Protein AF-A0A5F0V0V0-F1 (afdb_monomer)

Radius of gyration: 13.48 Å; Cα contacts (8 Å, |Δi|>4): 124; chains: 1; bounding box: 37×29×32 Å

Sequence (112 aa):
MFGWFSSTWYMRNVCAHYGRLYGSNFNVGSPSFFSEDFRKIKRYGKKKTYNRDLFAYMLAIKNILLFHSLSVQSDWNGFLEGIRIWIEENPETIQLKKIGFTENWKEVLTIK

Solvent-accessible surface area (backbone atoms only — not comparable to full-atom values): 6411 Å² total; per-residue (Å²): 139,58,29,40,62,42,21,45,52,47,53,52,50,36,56,77,67,73,46,80,58,83,66,38,74,50,91,61,38,57,30,74,76,55,71,69,60,43,63,65,42,39,80,62,72,52,53,90,85,65,25,34,28,46,41,38,43,51,47,32,44,43,65,56,42,73,80,50,58,70,67,60,37,49,51,51,43,53,49,53,49,52,52,50,52,54,44,70,77,34,62,92,77,56,58,54,72,48,31,55,48,43,94,59,41,64,72,71,56,49,75,131

Structure (mmCIF, N/CA/C/O backbone):
data_AF-A0A5F0V0V0-F1
#
_entry.id   AF-A0A5F0V0V0-F1
#
loop_
_atom_site.group_PDB
_atom_site.id
_atom_site.type_symbol
_atom_site.label_atom_id
_atom_site.label_alt_id
_atom_site.label_comp_id
_atom_site.label_asym_id
_atom_site.label_entity_id
_atom_site.label_seq_id
_atom_site.pdbx_PDB_ins_code
_atom_site.Cartn_x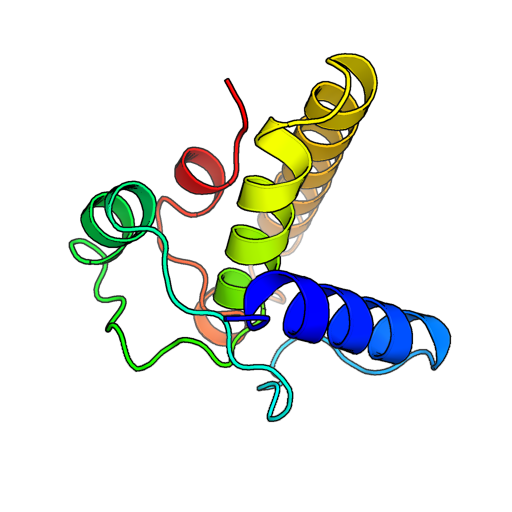
_atom_site.Cartn_y
_atom_site.Cartn_z
_atom_site.occupancy
_atom_site.B_iso_or_equiv
_atom_site.auth_seq_id
_atom_site.auth_comp_id
_atom_site.auth_asym_id
_atom_site.auth_atom_id
_atom_site.pdbx_PDB_model_num
ATOM 1 N N . MET A 1 1 ? 17.743 -10.373 3.496 1.00 43.38 1 MET A N 1
ATOM 2 C CA . MET A 1 1 ? 18.110 -9.399 2.443 1.00 43.38 1 MET A CA 1
ATOM 3 C C . MET A 1 1 ? 17.062 -9.297 1.319 1.00 43.38 1 MET A C 1
ATOM 5 O O . MET A 1 1 ? 16.937 -8.224 0.758 1.00 43.38 1 MET A O 1
ATOM 9 N N . PHE A 1 2 ? 16.223 -10.315 1.059 1.00 59.31 2 PHE A N 1
ATOM 10 C CA . PHE A 1 2 ? 15.212 -10.298 -0.026 1.00 59.31 2 PHE A CA 1
ATOM 11 C C . PHE A 1 2 ? 13.777 -9.893 0.370 1.00 59.31 2 PHE A C 1
ATOM 13 O O . PHE A 1 2 ? 12.854 -10.067 -0.417 1.00 59.31 2 PHE A O 1
ATOM 20 N N . GLY A 1 3 ? 13.557 -9.347 1.572 1.00 86.06 3 GLY A N 1
ATOM 21 C CA . GLY A 1 3 ? 12.208 -9.176 2.135 1.00 86.06 3 GLY A CA 1
ATOM 22 C C . GLY A 1 3 ? 11.228 -8.405 1.240 1.00 86.06 3 GLY A C 1
ATOM 23 O O . GLY A 1 3 ? 10.081 -8.817 1.119 1.00 86.06 3 GLY A O 1
ATOM 24 N N . TRP A 1 4 ? 11.667 -7.334 0.568 1.00 92.88 4 TRP A N 1
ATOM 25 C CA . TRP A 1 4 ? 10.802 -6.519 -0.304 1.00 92.88 4 TRP A CA 1
ATOM 26 C C . TRP A 1 4 ? 10.449 -7.197 -1.628 1.00 92.88 4 TRP A C 1
ATOM 28 O O . TRP A 1 4 ? 9.289 -7.201 -2.034 1.00 92.88 4 TRP A O 1
ATOM 38 N N . PHE A 1 5 ? 11.426 -7.821 -2.287 1.00 92.62 5 PHE A N 1
ATOM 39 C CA . PHE A 1 5 ? 11.170 -8.558 -3.524 1.00 92.62 5 PHE A CA 1
ATOM 40 C C . PHE A 1 5 ? 10.324 -9.807 -3.258 1.00 92.62 5 PHE A C 1
ATOM 42 O O . PHE A 1 5 ? 9.373 -10.062 -3.989 1.00 92.62 5 PHE A O 1
ATOM 49 N N . SER A 1 6 ? 10.600 -10.542 -2.174 1.00 92.75 6 SER A N 1
ATOM 50 C CA . SER A 1 6 ? 9.811 -11.716 -1.788 1.00 92.75 6 SER A CA 1
ATOM 51 C C . SER A 1 6 ? 8.370 -11.362 -1.406 1.00 92.75 6 SER A C 1
ATOM 53 O O . SER A 1 6 ? 7.458 -12.062 -1.837 1.00 92.75 6 SER A O 1
ATOM 55 N N . SER A 1 7 ? 8.141 -10.276 -0.653 1.00 93.31 7 SER A N 1
ATOM 56 C CA . SER A 1 7 ? 6.775 -9.799 -0.356 1.00 93.31 7 SER A CA 1
ATOM 57 C C . SER A 1 7 ? 6.033 -9.377 -1.613 1.00 93.31 7 SER A C 1
ATOM 59 O O . SER A 1 7 ? 4.883 -9.766 -1.799 1.00 93.31 7 SER A O 1
ATOM 61 N N . THR A 1 8 ? 6.688 -8.616 -2.491 1.00 93.38 8 THR A N 1
ATOM 62 C CA . THR A 1 8 ? 6.081 -8.136 -3.739 1.00 93.38 8 THR A CA 1
ATOM 63 C C . THR A 1 8 ? 5.728 -9.296 -4.669 1.00 93.38 8 THR A C 1
ATOM 65 O O . THR A 1 8 ? 4.614 -9.358 -5.185 1.00 93.38 8 THR A O 1
ATOM 68 N N . TRP A 1 9 ? 6.639 -10.261 -4.834 1.00 94.44 9 TRP A N 1
ATOM 69 C CA . TRP A 1 9 ? 6.388 -11.485 -5.597 1.00 94.44 9 TRP A CA 1
ATOM 70 C C . TRP A 1 9 ? 5.217 -12.283 -5.020 1.00 94.44 9 TRP A C 1
ATOM 72 O O . TRP A 1 9 ? 4.317 -12.683 -5.759 1.00 94.44 9 TRP A O 1
ATOM 82 N N . TYR A 1 10 ? 5.189 -12.467 -3.698 1.00 93.88 10 TYR A N 1
ATOM 83 C CA . TYR A 1 10 ? 4.103 -13.179 -3.036 1.00 93.88 10 TYR A CA 1
ATOM 84 C C . TYR A 1 10 ? 2.761 -12.468 -3.239 1.00 93.88 10 TYR A C 1
ATOM 86 O O . TYR A 1 10 ? 1.787 -13.106 -3.630 1.00 93.88 10 TYR A O 1
ATOM 94 N N . MET A 1 11 ? 2.713 -11.145 -3.055 1.00 93.94 11 MET A N 1
ATOM 95 C CA . MET A 1 11 ? 1.498 -10.359 -3.272 1.00 93.94 11 MET A CA 1
ATOM 96 C C . MET A 1 11 ? 1.005 -10.471 -4.718 1.00 93.94 11 MET A C 1
ATOM 98 O O . MET A 1 11 ? -0.184 -10.685 -4.942 1.00 93.94 11 MET A O 1
ATOM 102 N N . ARG A 1 12 ? 1.916 -10.412 -5.700 1.00 94.62 12 ARG A N 1
ATOM 103 C CA . ARG A 1 12 ? 1.582 -10.628 -7.113 1.00 94.62 12 ARG A CA 1
ATOM 104 C C . ARG A 1 12 ? 0.948 -12.000 -7.336 1.00 94.62 12 ARG A C 1
ATOM 106 O O . ARG A 1 12 ? -0.023 -12.095 -8.082 1.00 94.62 12 ARG A O 1
ATOM 113 N N . ASN A 1 13 ? 1.482 -13.050 -6.712 1.00 94.19 13 ASN A N 1
ATOM 114 C CA . ASN A 1 13 ? 0.928 -14.400 -6.835 1.00 94.19 13 ASN A CA 1
ATOM 115 C C . ASN A 1 13 ? -0.461 -14.507 -6.204 1.00 94.19 13 ASN A C 1
ATOM 117 O O . ASN A 1 13 ? -1.343 -15.111 -6.803 1.00 94.19 13 ASN A O 1
ATOM 121 N N . VAL A 1 14 ? -0.682 -13.883 -5.041 1.00 93.81 14 VAL A N 1
ATOM 122 C CA . VAL A 1 14 ? -2.018 -13.816 -4.428 1.00 93.81 14 VAL A CA 1
ATOM 123 C C . VAL A 1 14 ? -3.011 -13.184 -5.406 1.00 93.81 14 VAL A C 1
ATOM 125 O O . VAL A 1 14 ? -4.062 -13.771 -5.646 1.00 93.81 14 VAL A O 1
ATOM 128 N N . CYS A 1 15 ? -2.661 -12.062 -6.044 1.00 93.69 15 CYS A N 1
ATOM 129 C CA . CYS A 1 15 ? -3.517 -11.433 -7.055 1.00 93.69 15 CYS A CA 1
ATOM 130 C C . CYS A 1 15 ? -3.765 -12.337 -8.275 1.00 93.69 15 CYS A C 1
ATOM 132 O O . CYS A 1 15 ? -4.899 -12.446 -8.730 1.00 93.69 15 CYS A O 1
ATOM 134 N N . ALA A 1 16 ? -2.727 -13.006 -8.789 1.00 95.44 16 ALA A N 1
ATOM 135 C CA . ALA A 1 16 ? -2.835 -13.894 -9.951 1.00 95.44 16 ALA A CA 1
ATOM 136 C C . ALA A 1 16 ? -3.738 -15.115 -9.700 1.00 95.44 16 ALA A C 1
ATOM 138 O O . ALA A 1 16 ? -4.312 -15.661 -10.638 1.00 95.44 16 ALA A O 1
ATOM 139 N N . HIS A 1 17 ? -3.884 -15.523 -8.439 1.00 94.31 17 HIS A N 1
ATOM 140 C CA . HIS A 1 17 ? -4.780 -16.597 -8.015 1.00 94.31 17 HIS A CA 1
ATOM 141 C C . HIS A 1 17 ? -6.119 -16.088 -7.457 1.00 94.31 17 HIS A C 1
ATOM 143 O O . HIS A 1 17 ? -6.811 -16.841 -6.776 1.00 94.31 17 HIS A O 1
ATOM 149 N N . TYR A 1 18 ? -6.487 -14.824 -7.713 1.00 92.06 18 TYR A N 1
ATOM 150 C CA . TYR A 1 18 ? -7.718 -14.196 -7.202 1.00 92.06 18 TYR A CA 1
ATOM 151 C C . TYR A 1 18 ? -7.863 -14.287 -5.674 1.00 92.06 18 TYR A C 1
ATOM 153 O O . TYR A 1 18 ? -8.963 -14.328 -5.121 1.00 92.06 18 TYR A O 1
ATOM 161 N N . GLY A 1 19 ? -6.730 -14.337 -4.976 1.00 91.62 19 GLY A N 1
ATOM 162 C CA . GLY A 1 19 ? -6.679 -14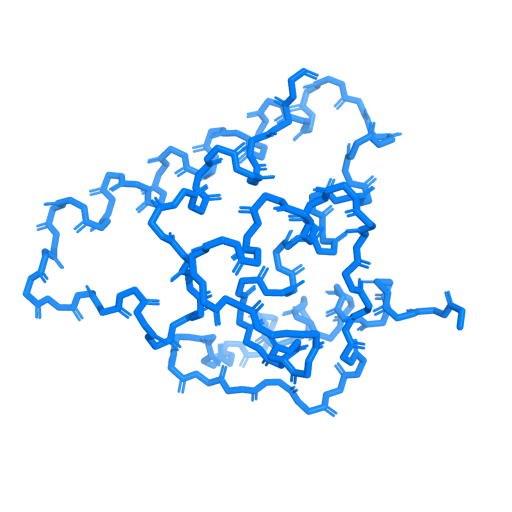.411 -3.531 1.00 91.62 19 GLY A CA 1
ATOM 163 C C . GLY A 1 19 ? -7.094 -13.094 -2.880 1.00 91.62 19 GLY A C 1
ATOM 164 O O . GLY A 1 19 ? -6.916 -11.999 -3.416 1.00 91.62 19 GLY A O 1
ATOM 165 N N . ARG A 1 20 ? -7.642 -13.201 -1.671 1.00 91.38 20 ARG A N 1
ATOM 166 C CA . ARG A 1 20 ? -8.117 -12.051 -0.903 1.00 91.38 20 ARG A CA 1
ATOM 167 C C . ARG A 1 20 ? -6.949 -11.270 -0.292 1.00 91.38 20 ARG A C 1
ATOM 169 O O . ARG A 1 20 ? -6.149 -11.830 0.450 1.00 91.38 20 ARG A O 1
ATOM 176 N N . LEU A 1 21 ? -6.909 -9.960 -0.545 1.00 92.62 21 LEU A N 1
ATOM 177 C CA . LEU A 1 21 ? -5.969 -9.031 0.102 1.00 92.62 21 LEU A CA 1
ATOM 178 C C . LEU A 1 21 ? -6.587 -8.335 1.324 1.00 92.62 21 LEU A C 1
ATOM 180 O O . LEU A 1 21 ? -5.939 -8.152 2.353 1.00 92.62 21 LEU A O 1
ATOM 184 N N . TYR A 1 22 ? -7.852 -7.922 1.215 1.00 91.75 22 TYR A N 1
ATOM 185 C CA . TYR A 1 22 ? -8.511 -7.109 2.234 1.00 91.75 22 TYR A CA 1
ATOM 186 C C . TYR A 1 22 ? -8.862 -7.917 3.489 1.00 91.75 22 TYR A C 1
ATOM 188 O O . TYR A 1 22 ? -9.609 -8.899 3.420 1.00 91.75 22 TYR A O 1
ATOM 196 N N . GLY A 1 23 ? -8.392 -7.453 4.651 1.00 90.31 23 GLY A N 1
ATOM 197 C CA . GLY A 1 23 ? -8.617 -8.121 5.936 1.00 90.31 23 GLY A CA 1
ATOM 198 C C . GLY A 1 23 ? -7.775 -9.379 6.139 1.00 90.31 23 GLY A C 1
ATOM 199 O O . GLY A 1 23 ? -8.092 -10.175 7.021 1.00 90.31 23 GLY A O 1
ATOM 200 N N . SER A 1 24 ? -6.730 -9.570 5.332 1.00 90.94 24 SER A N 1
ATOM 201 C CA . SER A 1 24 ? -5.857 -10.737 5.387 1.00 90.94 24 SER A CA 1
ATOM 202 C C . SER A 1 24 ? -4.435 -10.332 5.764 1.00 90.94 24 SER A C 1
ATOM 204 O O . SER A 1 24 ? -3.894 -9.354 5.254 1.00 90.94 24 SER A O 1
ATOM 206 N N . ASN A 1 25 ? -3.826 -11.114 6.656 1.00 91.44 25 ASN A N 1
ATOM 207 C CA . ASN A 1 25 ? -2.397 -11.028 6.927 1.00 91.44 25 ASN A CA 1
ATOM 208 C C . ASN A 1 25 ? -1.637 -11.975 5.996 1.00 91.44 25 ASN A C 1
ATOM 210 O O . ASN A 1 25 ? -2.070 -13.094 5.721 1.00 91.44 25 ASN A O 1
ATOM 214 N N . PHE A 1 26 ? -0.465 -11.537 5.567 1.00 91.00 26 PHE A N 1
ATOM 215 C CA . PHE A 1 26 ? 0.449 -12.271 4.717 1.00 91.00 26 PHE A CA 1
ATOM 216 C C . PHE A 1 26 ? 1.563 -12.902 5.554 1.00 91.00 26 PHE A C 1
ATOM 218 O O . PHE A 1 26 ? 2.261 -12.234 6.322 1.00 91.00 26 PHE A O 1
ATOM 225 N N . ASN A 1 27 ? 1.750 -14.207 5.372 1.00 85.06 27 ASN A N 1
ATOM 226 C CA . ASN A 1 27 ? 2.703 -15.002 6.149 1.00 85.06 27 ASN A CA 1
ATOM 227 C C . ASN A 1 27 ? 4.039 -15.236 5.428 1.00 85.06 27 ASN A C 1
ATOM 229 O O . ASN A 1 27 ? 4.942 -15.832 6.010 1.00 85.06 27 ASN A O 1
ATOM 233 N N . VAL A 1 28 ? 4.186 -14.767 4.185 1.00 85.31 28 VAL A N 1
ATOM 234 C CA . VAL A 1 28 ? 5.348 -15.052 3.333 1.00 85.31 28 VAL A CA 1
ATOM 235 C C . VAL A 1 28 ? 6.073 -13.767 2.970 1.00 85.31 28 VAL A C 1
ATOM 237 O O . VAL A 1 28 ? 5.504 -12.883 2.345 1.00 85.31 28 VAL A O 1
ATOM 240 N N . GLY A 1 29 ? 7.361 -13.690 3.302 1.00 81.31 29 GLY A N 1
ATOM 241 C CA . GLY A 1 29 ? 8.203 -12.574 2.873 1.00 81.31 29 GLY A CA 1
ATOM 242 C C . GLY A 1 29 ? 7.930 -11.266 3.616 1.00 81.31 29 GLY A C 1
ATOM 243 O O . GLY A 1 29 ? 8.056 -10.215 3.008 1.00 81.31 29 GLY A O 1
ATOM 244 N N . SER A 1 30 ? 7.579 -11.316 4.909 1.00 88.81 30 SER A N 1
ATOM 245 C CA . SER A 1 30 ? 7.287 -10.134 5.740 1.00 88.81 30 SER A CA 1
ATOM 246 C C . SER A 1 30 ? 8.340 -9.022 5.553 1.00 88.81 30 SER A C 1
ATOM 248 O O . SER A 1 30 ? 9.483 -9.190 5.994 1.00 88.81 30 SER A O 1
ATOM 250 N N . PRO A 1 31 ? 7.996 -7.901 4.890 1.00 93.75 31 PRO A N 1
ATOM 251 C CA . PRO A 1 31 ? 8.970 -6.881 4.538 1.00 93.75 31 PRO A CA 1
ATOM 252 C C . PRO A 1 31 ? 9.450 -6.132 5.781 1.00 93.75 31 PRO A C 1
ATOM 254 O O . PRO A 1 31 ? 8.691 -5.871 6.714 1.00 93.75 31 PRO A O 1
ATOM 257 N N . SER A 1 32 ? 10.722 -5.747 5.804 1.00 92.31 32 SER A N 1
ATOM 258 C CA . SER A 1 32 ? 11.218 -4.800 6.807 1.00 92.31 32 SER A CA 1
ATOM 259 C C . SER A 1 32 ? 10.765 -3.390 6.444 1.00 92.31 32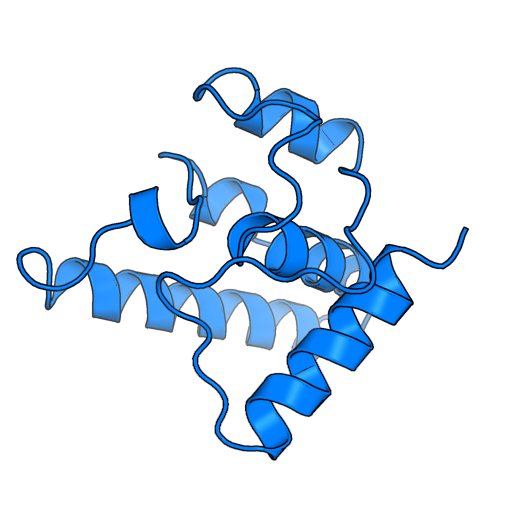 SER A C 1
ATOM 261 O O . SER A 1 32 ? 10.788 -3.027 5.275 1.00 92.31 32 SER A O 1
ATOM 263 N N . PHE A 1 33 ? 10.399 -2.553 7.410 1.00 94.62 33 PHE A N 1
ATOM 264 C CA . PHE A 1 33 ? 10.122 -1.150 7.094 1.00 94.62 33 PHE A CA 1
ATOM 265 C C . PHE A 1 33 ? 11.412 -0.389 6.787 1.00 94.62 33 PHE A C 1
ATOM 267 O O . PHE A 1 33 ? 12.393 -0.512 7.526 1.00 94.62 33 PHE A O 1
ATOM 274 N N . PHE A 1 34 ? 11.393 0.438 5.740 1.00 94.06 34 PHE A N 1
ATOM 275 C CA . PHE A 1 34 ? 12.438 1.433 5.527 1.00 94.06 34 PHE A CA 1
ATOM 276 C C . PHE A 1 34 ? 12.416 2.456 6.669 1.00 94.06 34 PHE A C 1
ATOM 278 O O . PHE A 1 34 ? 11.348 2.844 7.150 1.00 94.06 34 PHE A O 1
ATOM 285 N N . SER A 1 35 ? 13.591 2.877 7.137 1.00 92.94 35 SER A N 1
ATOM 286 C CA . SER A 1 35 ? 13.716 3.697 8.348 1.00 92.94 35 SER A CA 1
ATOM 287 C C . SER A 1 35 ? 12.947 5.017 8.264 1.00 92.94 35 SER A C 1
ATOM 289 O O . SER A 1 35 ? 12.361 5.441 9.261 1.00 92.94 35 SER A O 1
ATOM 291 N N . GLU A 1 36 ? 12.925 5.658 7.095 1.00 92.38 36 GLU A N 1
ATOM 292 C CA . GLU A 1 36 ? 12.227 6.932 6.895 1.00 92.38 36 GLU A CA 1
ATOM 293 C C . GLU A 1 36 ? 10.708 6.768 6.926 1.00 92.38 36 GLU A C 1
ATOM 295 O O . GLU A 1 36 ? 10.032 7.477 7.674 1.00 92.38 36 GLU A O 1
ATOM 300 N N . ASP A 1 37 ? 10.177 5.782 6.200 1.00 94.12 37 ASP A N 1
ATOM 301 C CA . ASP A 1 37 ? 8.747 5.464 6.217 1.00 94.12 37 ASP A CA 1
ATOM 302 C C . ASP A 1 37 ? 8.305 5.065 7.630 1.00 94.12 37 ASP A C 1
ATOM 304 O O . ASP A 1 37 ? 7.287 5.544 8.133 1.00 94.12 37 ASP A O 1
ATOM 308 N N . PHE A 1 38 ? 9.115 4.255 8.327 1.00 96.06 38 PHE A N 1
ATOM 309 C CA . PHE A 1 38 ? 8.807 3.814 9.684 1.00 96.06 38 PHE A CA 1
ATOM 310 C C . PHE A 1 38 ? 8.684 4.986 10.665 1.00 96.06 38 PHE A C 1
ATOM 312 O O . PHE A 1 38 ? 7.791 4.994 11.512 1.00 96.06 38 PHE A O 1
ATOM 319 N N . ARG A 1 39 ? 9.551 6.002 10.559 1.00 95.19 39 ARG A N 1
ATOM 320 C CA . ARG A 1 39 ? 9.478 7.200 11.414 1.00 95.19 39 ARG A CA 1
ATOM 321 C C . ARG A 1 39 ? 8.162 7.956 11.233 1.00 95.19 39 ARG A C 1
ATOM 323 O O . ARG A 1 39 ? 7.642 8.470 12.225 1.00 95.19 39 ARG A O 1
ATOM 330 N N . LYS A 1 40 ? 7.628 7.997 10.008 1.00 94.88 40 LYS A N 1
ATOM 331 C CA . LYS A 1 40 ? 6.351 8.654 9.691 1.00 94.88 40 LYS A CA 1
ATOM 332 C C . LYS A 1 40 ? 5.169 7.881 10.272 1.00 94.88 40 LYS A C 1
ATOM 334 O O . LYS A 1 40 ? 4.326 8.473 10.931 1.00 94.88 40 LYS A O 1
ATOM 339 N N . ILE A 1 41 ? 5.136 6.560 10.100 1.00 96.12 41 ILE A N 1
ATOM 340 C CA . ILE A 1 41 ? 3.990 5.723 10.506 1.00 96.12 41 ILE A CA 1
ATOM 341 C C . ILE A 1 41 ? 4.004 5.333 11.992 1.00 96.12 41 ILE A C 1
ATOM 343 O O . ILE A 1 41 ? 2.949 5.065 12.567 1.00 96.12 41 ILE A O 1
ATOM 347 N N . LYS A 1 42 ? 5.172 5.335 12.656 1.00 95.75 42 LYS A N 1
ATOM 348 C CA . LYS A 1 42 ? 5.290 5.000 14.089 1.00 95.75 42 LYS A CA 1
ATOM 349 C C . LYS A 1 42 ? 4.446 5.924 14.969 1.00 95.75 42 LYS A C 1
ATOM 351 O O . LYS A 1 42 ? 3.884 5.467 15.961 1.00 95.75 42 LYS A O 1
ATOM 356 N N . ARG A 1 43 ? 4.353 7.211 14.612 1.00 94.06 43 ARG A N 1
ATOM 357 C CA . ARG A 1 43 ? 3.569 8.213 15.358 1.00 94.06 43 ARG A CA 1
ATOM 358 C C . ARG A 1 43 ? 2.065 7.924 15.326 1.00 94.06 43 ARG A C 1
ATOM 360 O O . ARG A 1 43 ? 1.371 8.282 16.264 1.00 94.06 43 ARG A O 1
ATOM 367 N N . TYR A 1 44 ? 1.608 7.185 14.317 1.00 94.06 44 TYR A N 1
ATOM 368 C CA . TYR A 1 44 ? 0.225 6.737 14.144 1.00 94.06 44 TYR A CA 1
ATOM 369 C C . TYR A 1 44 ? -0.000 5.301 14.655 1.00 94.06 44 TYR A C 1
ATOM 371 O O . TYR A 1 44 ? -0.890 4.591 14.197 1.00 94.06 44 TYR A O 1
ATOM 379 N N . GLY A 1 45 ? 0.843 4.825 15.580 1.00 92.69 45 GLY A N 1
ATOM 380 C CA . GLY A 1 45 ? 0.651 3.548 16.277 1.00 92.69 45 GLY A CA 1
ATOM 381 C C . GLY A 1 45 ? 1.171 2.299 15.552 1.00 92.69 45 GLY A C 1
ATOM 382 O O . GLY A 1 45 ? 1.058 1.191 16.088 1.00 92.69 45 GLY A O 1
ATOM 383 N N . LYS A 1 46 ? 1.787 2.432 14.369 1.00 95.12 46 LYS A N 1
ATOM 384 C CA . LYS A 1 46 ? 2.372 1.292 13.644 1.00 95.12 46 LYS A CA 1
ATOM 385 C C . LYS A 1 46 ? 3.657 0.803 14.326 1.00 95.12 46 LYS A C 1
ATOM 387 O O . LYS A 1 46 ? 4.621 1.553 14.485 1.00 95.12 46 LYS A O 1
ATOM 392 N N . LYS A 1 47 ? 3.706 -0.478 14.704 1.00 94.50 47 LYS A N 1
ATOM 393 C CA . LYS A 1 47 ? 4.892 -1.113 15.310 1.00 94.50 47 LYS A CA 1
ATOM 394 C C . LYS A 1 47 ? 5.755 -1.799 14.252 1.00 94.50 47 LYS A C 1
ATOM 396 O O . LYS A 1 47 ? 5.243 -2.242 13.230 1.00 94.50 47 LYS A O 1
ATOM 401 N N . LYS A 1 48 ? 7.056 -1.971 14.529 1.00 91.88 48 LYS A N 1
ATOM 402 C CA . LYS A 1 48 ? 7.980 -2.696 13.627 1.00 91.88 48 LYS A CA 1
ATOM 403 C C . LYS A 1 48 ? 7.513 -4.122 13.311 1.00 91.88 48 LYS A C 1
ATOM 405 O O . LYS A 1 48 ? 7.779 -4.615 12.225 1.00 91.88 48 LYS A O 1
ATOM 410 N N . THR A 1 49 ? 6.817 -4.764 14.248 1.00 91.88 49 THR A N 1
ATOM 411 C CA . THR A 1 49 ? 6.283 -6.126 14.115 1.00 91.88 49 THR A CA 1
ATOM 412 C C . THR A 1 49 ? 4.978 -6.202 13.319 1.00 91.88 49 THR A C 1
ATOM 414 O O . THR A 1 49 ? 4.521 -7.298 13.013 1.00 91.88 49 THR A O 1
ATOM 417 N N . TYR A 1 50 ? 4.356 -5.070 12.972 1.00 93.62 50 TYR A N 1
ATOM 418 C CA . TYR A 1 50 ? 3.094 -5.026 12.222 1.00 93.62 50 TYR A CA 1
ATOM 419 C C . TYR A 1 50 ? 3.360 -5.004 10.714 1.00 93.62 50 TYR A C 1
ATOM 421 O O . TYR A 1 50 ? 2.867 -4.143 9.997 1.00 93.62 50 TYR A O 1
ATOM 429 N N . ASN A 1 51 ? 4.202 -5.923 10.241 1.00 93.75 51 ASN A N 1
ATOM 430 C CA . ASN A 1 51 ? 4.696 -5.973 8.866 1.00 93.75 51 ASN A CA 1
ATOM 431 C C . ASN A 1 51 ? 4.110 -7.135 8.049 1.00 93.75 51 ASN A C 1
ATOM 433 O O . ASN A 1 51 ? 4.731 -7.626 7.109 1.00 93.75 51 ASN A O 1
ATOM 437 N N . ARG A 1 52 ? 2.924 -7.609 8.435 1.00 94.12 52 ARG A N 1
ATOM 438 C CA . ARG A 1 52 ? 2.208 -8.696 7.753 1.00 94.12 52 ARG A CA 1
ATOM 439 C C . ARG A 1 52 ? 0.931 -8.237 7.061 1.00 94.12 52 ARG A C 1
ATOM 441 O O . ARG A 1 52 ? 0.286 -9.048 6.419 1.00 94.12 52 ARG A O 1
ATOM 448 N N . ASP A 1 53 ? 0.564 -6.972 7.179 1.00 94.50 53 ASP A N 1
ATOM 449 C CA . ASP A 1 53 ? -0.629 -6.427 6.534 1.00 94.50 53 ASP A CA 1
ATOM 450 C C . ASP A 1 53 ? -0.330 -5.846 5.147 1.00 94.50 53 ASP A C 1
ATOM 452 O O . ASP A 1 53 ? 0.826 -5.656 4.759 1.00 94.50 53 ASP A O 1
ATOM 456 N N . LEU A 1 54 ? -1.397 -5.550 4.403 1.00 95.38 54 LEU A N 1
ATOM 457 C CA . LEU A 1 54 ? -1.327 -4.967 3.063 1.00 95.38 54 LEU A CA 1
ATOM 458 C C . LEU A 1 54 ? -0.533 -3.669 3.028 1.00 95.38 54 LEU A C 1
ATOM 460 O O . LEU A 1 54 ? 0.286 -3.493 2.129 1.00 95.38 54 LEU A O 1
ATOM 464 N N . PHE A 1 55 ? -0.686 -2.809 4.033 1.00 96.44 55 PHE A N 1
ATOM 465 C CA . PHE A 1 55 ? 0.074 -1.567 4.103 1.00 96.44 55 PHE A CA 1
ATOM 466 C C . PHE A 1 55 ? 1.589 -1.795 4.074 1.00 96.44 55 PHE A C 1
ATOM 468 O O . PHE A 1 55 ? 2.308 -1.113 3.345 1.00 96.44 55 PHE A O 1
ATOM 475 N N . ALA A 1 56 ? 2.088 -2.777 4.828 1.00 95.75 56 ALA A N 1
ATOM 476 C CA . ALA A 1 56 ? 3.514 -3.087 4.850 1.00 95.75 56 ALA A CA 1
ATOM 477 C C . ALA A 1 56 ? 4.035 -3.590 3.494 1.00 95.75 56 ALA A C 1
ATOM 479 O O . ALA A 1 56 ? 5.155 -3.256 3.104 1.00 95.75 56 ALA A O 1
ATOM 480 N N . TYR A 1 57 ? 3.221 -4.353 2.763 1.00 96.19 57 TYR A N 1
ATOM 481 C CA . TYR A 1 57 ? 3.567 -4.866 1.435 1.00 96.19 57 TYR A CA 1
ATOM 482 C C . TYR A 1 57 ? 3.531 -3.748 0.392 1.00 96.19 57 TYR A C 1
ATOM 484 O O . TYR A 1 57 ? 4.444 -3.639 -0.422 1.00 96.19 57 TYR A O 1
ATOM 492 N N . MET A 1 58 ? 2.552 -2.846 0.477 1.00 96.81 58 MET A N 1
ATOM 493 C CA . MET A 1 58 ? 2.497 -1.653 -0.369 1.00 96.81 58 MET A CA 1
ATOM 494 C C . MET A 1 58 ? 3.701 -0.729 -0.148 1.00 96.81 58 MET A C 1
ATOM 496 O O . MET A 1 58 ? 4.237 -0.202 -1.117 1.00 96.81 58 MET A O 1
ATOM 500 N N . LEU A 1 59 ? 4.183 -0.572 1.092 1.00 96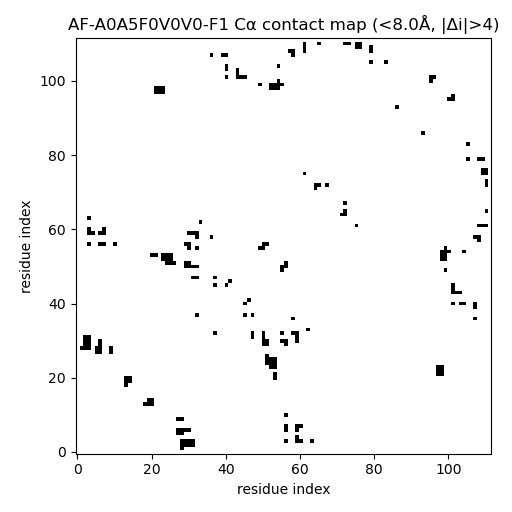.81 59 LEU A N 1
ATOM 501 C CA . LEU A 1 59 ? 5.409 0.189 1.369 1.00 96.81 59 LEU A CA 1
ATOM 502 C C . LEU A 1 59 ? 6.644 -0.449 0.725 1.00 96.81 59 LEU A C 1
ATOM 504 O O . LEU A 1 59 ? 7.494 0.263 0.194 1.00 96.81 59 LEU A O 1
ATOM 508 N N . ALA A 1 60 ? 6.747 -1.780 0.750 1.00 95.88 60 ALA A N 1
ATOM 509 C CA . ALA A 1 60 ? 7.828 -2.486 0.068 1.00 95.88 60 ALA A CA 1
ATOM 510 C C . ALA A 1 60 ? 7.796 -2.232 -1.447 1.00 95.88 60 ALA A C 1
ATOM 512 O O . ALA A 1 60 ? 8.834 -1.930 -2.031 1.00 95.88 60 ALA A O 1
ATOM 513 N N . ILE A 1 61 ? 6.608 -2.274 -2.056 1.00 96.25 61 ILE A N 1
ATOM 514 C CA . ILE A 1 61 ? 6.414 -1.988 -3.485 1.00 96.25 61 ILE A CA 1
ATOM 515 C C . ILE A 1 61 ? 6.790 -0.548 -3.799 1.00 96.25 61 ILE A C 1
ATOM 517 O O . ILE A 1 61 ? 7.647 -0.329 -4.648 1.00 96.25 61 ILE A O 1
ATOM 521 N N . LYS A 1 62 ? 6.234 0.425 -3.067 1.00 96.75 62 LYS A N 1
ATOM 522 C CA . LYS A 1 62 ? 6.585 1.843 -3.209 1.00 96.75 62 LYS A CA 1
ATOM 523 C C . LYS A 1 62 ? 8.100 2.048 -3.158 1.00 96.75 62 LYS A C 1
ATOM 525 O O . LYS A 1 62 ? 8.645 2.738 -4.010 1.00 96.75 62 LYS A O 1
ATOM 530 N N . ASN A 1 63 ? 8.795 1.411 -2.215 1.00 95.25 63 ASN A N 1
ATOM 531 C CA . ASN A 1 63 ? 10.247 1.551 -2.077 1.00 95.25 63 ASN A CA 1
ATOM 532 C C . ASN A 1 63 ? 11.045 0.921 -3.229 1.00 95.25 63 ASN A C 1
ATOM 534 O O . ASN A 1 63 ? 12.147 1.381 -3.506 1.00 95.25 63 ASN A O 1
ATOM 538 N N . ILE A 1 64 ? 10.502 -0.085 -3.920 1.00 95.06 64 ILE A N 1
ATOM 539 C CA . ILE A 1 64 ? 11.0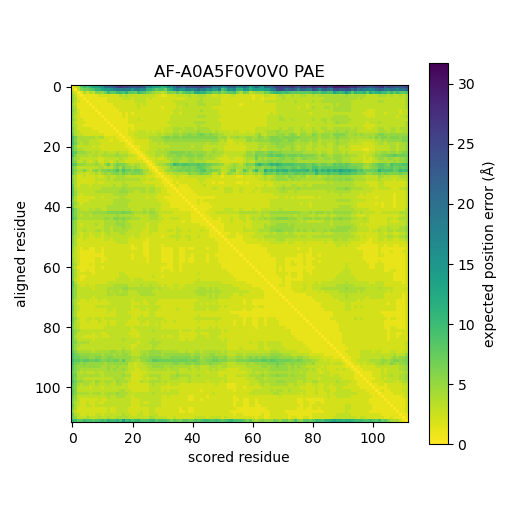77 -0.603 -5.170 1.00 95.06 64 ILE A CA 1
ATOM 540 C C . ILE A 1 64 ? 10.808 0.377 -6.323 1.00 95.06 64 ILE A C 1
ATOM 542 O O . ILE A 1 64 ? 11.715 0.683 -7.095 1.00 95.06 64 ILE A O 1
ATOM 546 N N . LEU A 1 65 ? 9.582 0.903 -6.423 1.00 96.19 65 LEU A N 1
ATOM 547 C CA . LEU A 1 65 ? 9.164 1.795 -7.509 1.00 96.19 65 LEU A CA 1
ATOM 548 C C . LEU A 1 65 ? 9.864 3.162 -7.496 1.00 96.19 65 LEU A C 1
ATOM 550 O O . LEU A 1 65 ? 9.959 3.788 -8.549 1.00 96.19 65 LEU A O 1
ATOM 554 N N . LEU A 1 66 ? 10.419 3.593 -6.356 1.00 95.56 66 LEU A N 1
ATOM 555 C CA . LEU A 1 66 ? 11.273 4.789 -6.262 1.00 95.56 66 LEU A CA 1
ATOM 556 C C . LEU A 1 66 ? 12.434 4.787 -7.270 1.00 95.56 66 LEU A C 1
ATOM 558 O O . LEU A 1 66 ? 12.889 5.849 -7.682 1.00 95.56 66 LEU A O 1
ATOM 562 N N . PHE A 1 67 ? 12.913 3.607 -7.664 1.00 95.06 67 PHE A N 1
ATOM 563 C CA . PHE A 1 67 ? 14.028 3.451 -8.601 1.00 95.06 67 PHE A CA 1
ATOM 564 C C . PHE A 1 67 ? 13.571 3.200 -10.047 1.00 95.06 67 PHE A C 1
ATOM 566 O O . PHE A 1 67 ? 14.395 2.889 -10.905 1.00 95.06 67 PHE A O 1
ATOM 573 N N . HIS A 1 68 ? 12.268 3.300 -10.325 1.00 96.38 68 HIS A N 1
ATOM 574 C CA . HIS A 1 68 ? 11.698 3.109 -11.659 1.00 96.38 68 HIS A CA 1
ATOM 575 C C . HIS A 1 68 ? 11.506 4.445 -12.397 1.00 96.38 68 HIS A C 1
ATOM 577 O O . HIS A 1 68 ? 11.683 5.522 -11.829 1.00 96.38 68 HIS A O 1
ATOM 583 N N . SER A 1 69 ? 11.125 4.380 -13.675 1.00 97.69 69 SER A N 1
ATOM 584 C CA . SER A 1 69 ? 10.759 5.539 -14.497 1.00 97.69 69 SER A CA 1
ATOM 585 C C . SER A 1 69 ? 9.675 6.420 -13.862 1.00 97.69 69 SER A C 1
ATOM 587 O O . SER A 1 69 ? 8.766 5.930 -13.190 1.00 97.69 69 SER A O 1
ATOM 589 N N . LEU A 1 70 ? 9.716 7.720 -14.173 1.00 97.25 70 LEU A N 1
ATOM 590 C CA . LEU A 1 70 ? 8.717 8.699 -13.725 1.00 97.25 70 LEU A CA 1
ATOM 591 C C . LEU A 1 70 ? 7.287 8.323 -14.134 1.00 97.25 70 LEU A C 1
ATOM 593 O O . LEU A 1 70 ? 6.353 8.570 -13.377 1.00 97.25 70 LEU A O 1
ATOM 597 N N . SER A 1 71 ? 7.113 7.681 -15.295 1.00 97.88 71 SER A N 1
ATOM 598 C CA . SER A 1 71 ? 5.809 7.169 -15.728 1.00 97.88 71 SER A CA 1
ATOM 599 C C . SER A 1 71 ? 5.223 6.175 -14.723 1.00 97.88 71 SER A C 1
ATOM 601 O O . SER A 1 71 ? 4.093 6.341 -14.289 1.00 97.88 71 SER A O 1
ATOM 603 N N . VAL A 1 72 ? 6.019 5.208 -14.259 1.00 97.94 72 VAL A N 1
ATOM 604 C CA . VAL A 1 72 ? 5.565 4.196 -13.294 1.00 97.94 72 VAL A CA 1
ATOM 605 C C . VAL A 1 72 ? 5.323 4.798 -11.912 1.00 97.94 72 VAL A C 1
ATOM 607 O O . VAL A 1 72 ? 4.395 4.393 -11.214 1.00 97.94 72 VAL A O 1
ATOM 610 N N . GLN A 1 73 ? 6.121 5.789 -11.512 1.00 98.25 73 GLN A N 1
ATOM 611 C CA . GLN A 1 73 ? 5.875 6.527 -10.271 1.00 98.25 73 GLN A CA 1
ATOM 612 C C . GLN A 1 73 ? 4.551 7.310 -10.338 1.00 98.25 73 GLN A C 1
ATOM 614 O O . GLN A 1 73 ? 3.785 7.312 -9.372 1.00 98.25 73 GLN A O 1
ATOM 619 N N . SER A 1 74 ? 4.246 7.918 -11.489 1.00 98.00 74 SER A N 1
ATOM 620 C CA . SER A 1 74 ? 2.962 8.578 -11.746 1.00 98.00 74 SER A CA 1
ATOM 621 C C . SER A 1 74 ? 1.797 7.586 -11.723 1.00 98.00 74 SER A C 1
ATOM 623 O O . SER A 1 74 ? 0.790 7.855 -11.070 1.00 98.00 74 SER A O 1
ATOM 625 N N . ASP A 1 75 ? 1.940 6.424 -12.366 1.00 98.12 75 ASP A N 1
ATOM 626 C CA . ASP A 1 75 ? 0.911 5.377 -12.380 1.00 98.12 75 ASP A CA 1
ATOM 627 C C . ASP A 1 75 ? 0.605 4.872 -10.966 1.00 98.12 75 ASP A C 1
ATOM 629 O O . ASP A 1 75 ? -0.556 4.721 -10.584 1.00 98.12 75 ASP A O 1
ATOM 633 N N . TRP A 1 76 ? 1.643 4.675 -10.149 1.00 98.12 76 TRP A N 1
ATOM 634 C CA . TRP A 1 76 ? 1.493 4.323 -8.740 1.00 98.12 76 TRP A CA 1
ATOM 635 C C . TRP A 1 76 ? 0.707 5.385 -7.963 1.00 98.12 76 TRP A C 1
ATOM 637 O O . TRP A 1 76 ? -0.224 5.055 -7.228 1.00 98.12 76 TRP A O 1
ATOM 647 N N . ASN A 1 77 ? 1.033 6.665 -8.145 1.00 98.31 77 ASN A N 1
ATOM 648 C CA . ASN A 1 77 ? 0.313 7.754 -7.488 1.00 98.31 77 ASN A CA 1
ATOM 649 C C . ASN A 1 77 ? -1.153 7.844 -7.953 1.00 98.31 77 ASN A C 1
ATOM 651 O O . ASN A 1 77 ? -2.037 8.048 -7.121 1.00 98.31 77 ASN A O 1
ATOM 655 N N . GLY A 1 78 ? -1.426 7.630 -9.245 1.00 98.31 78 GLY A N 1
ATOM 656 C CA . GLY A 1 78 ? -2.787 7.544 -9.785 1.00 98.31 78 GLY A CA 1
ATOM 657 C C . GLY A 1 78 ? -3.574 6.360 -9.215 1.00 98.31 78 GLY A C 1
ATOM 658 O O . GLY A 1 78 ? -4.739 6.497 -8.847 1.00 98.31 78 GLY A O 1
ATOM 659 N N . PHE A 1 79 ? -2.923 5.210 -9.037 1.00 97.50 79 PHE A N 1
ATOM 660 C CA . PHE A 1 79 ? -3.509 4.056 -8.357 1.00 97.50 79 PHE A CA 1
ATOM 661 C C . PHE A 1 79 ? -3.891 4.364 -6.897 1.00 97.50 79 PHE A C 1
ATOM 663 O O . PHE A 1 79 ? -4.989 4.012 -6.459 1.00 97.50 79 PHE A O 1
ATOM 670 N N . LEU A 1 80 ? -3.032 5.065 -6.147 1.00 98.00 80 LEU A N 1
ATOM 671 C CA . LEU A 1 80 ? -3.350 5.498 -4.778 1.00 98.00 80 LEU A CA 1
ATOM 672 C C . LEU A 1 80 ? -4.523 6.484 -4.735 1.00 98.00 80 LEU A C 1
ATOM 674 O O . LEU A 1 80 ? -5.291 6.477 -3.770 1.00 98.00 80 LEU A O 1
ATOM 678 N N . GLU A 1 81 ? -4.668 7.324 -5.760 1.00 98.00 81 GLU A N 1
ATOM 679 C CA . GLU A 1 81 ? -5.817 8.218 -5.898 1.00 98.00 81 GLU A CA 1
ATOM 680 C C . GLU A 1 81 ? -7.119 7.432 -6.069 1.00 98.00 81 GLU A C 1
ATOM 682 O O . GLU A 1 81 ? -8.085 7.696 -5.355 1.00 98.00 81 GLU A O 1
ATOM 687 N N . GLY A 1 82 ? -7.115 6.399 -6.915 1.00 97.25 82 GLY A N 1
ATOM 688 C CA . GLY A 1 82 ? -8.252 5.489 -7.063 1.00 97.25 82 GLY A CA 1
ATOM 689 C C . GLY A 1 82 ? -8.630 4.792 -5.751 1.00 97.25 82 GLY A C 1
ATOM 690 O O . GLY A 1 82 ? -9.806 4.741 -5.399 1.00 97.25 82 GLY A O 1
ATOM 691 N N . ILE A 1 83 ? -7.640 4.327 -4.974 1.00 95.25 83 ILE A N 1
ATOM 692 C CA . ILE A 1 83 ? -7.889 3.765 -3.634 1.00 95.25 83 ILE A CA 1
ATOM 693 C C . ILE A 1 83 ? -8.545 4.801 -2.714 1.00 95.25 83 ILE A C 1
ATOM 695 O O . ILE A 1 83 ? -9.476 4.457 -1.988 1.00 95.25 83 ILE A O 1
ATOM 699 N N . ARG A 1 84 ? -8.069 6.055 -2.722 1.00 96.31 84 ARG A N 1
ATOM 700 C CA . ARG A 1 84 ? -8.644 7.120 -1.888 1.00 96.31 84 ARG A CA 1
ATOM 701 C C . ARG A 1 84 ? -10.113 7.350 -2.233 1.00 96.31 84 ARG A C 1
ATOM 703 O O . ARG A 1 84 ? -10.932 7.341 -1.322 1.00 96.31 84 ARG A O 1
ATOM 710 N N . ILE A 1 85 ? -10.423 7.527 -3.517 1.00 97.06 85 ILE A N 1
ATOM 711 C CA . ILE A 1 85 ? -11.797 7.734 -3.994 1.00 97.06 85 ILE A CA 1
ATOM 712 C C . ILE A 1 85 ? -12.681 6.571 -3.538 1.00 97.06 85 ILE A C 1
ATOM 714 O O . ILE A 1 85 ? -13.712 6.790 -2.914 1.00 97.06 85 ILE A O 1
ATOM 718 N N . TRP A 1 86 ? -12.221 5.330 -3.726 1.00 94.12 86 TRP A N 1
ATOM 719 C CA . TRP A 1 86 ? -12.989 4.150 -3.333 1.00 94.12 86 TRP A CA 1
ATOM 720 C C . TRP A 1 86 ? -13.259 4.078 -1.820 1.00 94.12 86 TRP A C 1
ATOM 722 O O . TRP A 1 86 ? -14.358 3.707 -1.410 1.00 94.12 86 TRP A O 1
ATOM 732 N N . ILE A 1 87 ? -12.283 4.469 -0.988 1.00 94.50 87 ILE A N 1
ATOM 733 C CA . ILE A 1 87 ? -12.441 4.591 0.472 1.00 94.50 87 ILE A CA 1
ATOM 734 C C . ILE A 1 87 ? -13.491 5.646 0.835 1.00 94.50 87 ILE A C 1
ATOM 736 O O . ILE A 1 87 ? -14.313 5.404 1.716 1.00 94.50 87 ILE A O 1
ATOM 740 N N . GLU A 1 88 ? -13.450 6.809 0.188 1.00 95.00 88 GLU A N 1
ATOM 741 C CA . GLU A 1 88 ? -14.349 7.934 0.472 1.00 95.00 88 GLU A CA 1
ATOM 742 C C . GLU A 1 88 ? -15.784 7.680 0.016 1.00 95.00 88 GLU A C 1
ATOM 744 O O . GLU A 1 88 ? -16.718 8.122 0.679 1.00 95.00 88 GLU A O 1
ATOM 749 N N . GLU A 1 89 ? -15.962 6.942 -1.078 1.00 96.81 89 GLU A N 1
ATOM 750 C CA . GLU A 1 89 ? -17.275 6.559 -1.599 1.00 96.81 89 GLU A CA 1
ATOM 751 C C . GLU A 1 89 ? -17.936 5.425 -0.802 1.00 96.81 89 GLU A C 1
ATOM 753 O O . GLU A 1 89 ? -19.150 5.263 -0.884 1.00 96.81 89 GLU A O 1
ATOM 758 N N . ASN A 1 90 ? -17.168 4.640 -0.032 1.00 94.75 90 ASN A N 1
ATOM 759 C CA . ASN A 1 90 ? -17.671 3.460 0.690 1.00 94.75 90 ASN A CA 1
ATOM 760 C C . ASN A 1 90 ? -17.217 3.421 2.173 1.00 94.75 90 ASN A C 1
ATOM 762 O O . ASN A 1 90 ? -16.626 2.422 2.621 1.00 94.75 90 ASN A O 1
ATOM 766 N N . PRO A 1 91 ? -17.451 4.491 2.961 1.00 92.06 91 PRO A N 1
ATOM 767 C CA . PRO A 1 91 ? -16.909 4.635 4.314 1.00 92.06 91 PRO A CA 1
ATOM 768 C C . PRO A 1 91 ? -17.461 3.608 5.316 1.00 92.06 91 PRO A C 1
ATOM 770 O O . PRO A 1 91 ? -16.772 3.234 6.266 1.00 92.06 91 PRO A O 1
ATOM 773 N N . GLU A 1 92 ? -18.687 3.125 5.122 1.00 92.69 92 GLU A N 1
ATOM 774 C CA . GLU A 1 92 ? -19.317 2.100 5.963 1.00 92.69 92 GLU A CA 1
ATOM 775 C C . GLU A 1 92 ? -18.778 0.688 5.693 1.00 92.69 92 GLU A C 1
ATOM 777 O O . GLU A 1 92 ? -18.794 -0.177 6.575 1.00 92.69 92 GLU A O 1
ATOM 782 N N . THR A 1 93 ? -18.253 0.461 4.489 1.00 90.38 93 THR A N 1
ATOM 783 C CA . THR A 1 93 ? -17.782 -0.851 4.038 1.00 90.38 93 THR A CA 1
ATOM 784 C C . THR A 1 93 ? -16.280 -1.031 4.288 1.00 90.38 93 THR A C 1
ATOM 786 O O . THR A 1 93 ? -15.819 -2.108 4.703 1.00 90.38 93 THR A O 1
ATOM 789 N N . ILE A 1 94 ? -15.487 0.022 4.066 1.00 91.12 94 ILE A N 1
ATOM 790 C CA . ILE A 1 94 ? -14.025 -0.059 4.087 1.00 91.12 94 ILE A CA 1
ATOM 791 C C . ILE A 1 94 ? -13.466 0.369 5.445 1.00 91.12 94 ILE A C 1
ATOM 793 O O . ILE A 1 94 ? -13.462 1.526 5.844 1.00 91.12 94 ILE A O 1
ATOM 797 N N . GLN A 1 95 ? -12.883 -0.595 6.147 1.00 92.06 95 GLN A N 1
ATOM 798 C CA . GLN A 1 95 ? -12.229 -0.407 7.432 1.00 92.06 95 GLN A CA 1
ATOM 799 C C . GLN A 1 95 ? -10.714 -0.379 7.234 1.00 92.06 95 GLN A C 1
ATOM 801 O O . GLN A 1 95 ? -10.067 -1.423 7.132 1.00 92.06 95 GLN A O 1
ATOM 806 N N . LEU A 1 96 ? -10.123 0.816 7.258 1.00 92.31 96 LEU A N 1
ATOM 807 C CA . LEU A 1 96 ? -8.678 1.025 7.058 1.00 92.31 96 LEU A CA 1
ATOM 808 C C . LEU A 1 96 ? -7.802 0.190 8.006 1.00 92.31 96 LEU A C 1
ATOM 810 O O . LEU A 1 96 ? -6.745 -0.320 7.627 1.00 92.31 96 LEU A O 1
ATOM 814 N N . LYS A 1 97 ? -8.287 -0.044 9.230 1.00 90.25 97 LYS A N 1
ATOM 815 C CA . LYS A 1 97 ? -7.609 -0.890 10.222 1.00 90.25 97 LYS A CA 1
ATOM 816 C C . LYS A 1 97 ? -7.409 -2.334 9.740 1.00 90.25 97 LYS A C 1
ATOM 818 O O . LYS A 1 97 ? -6.412 -2.946 10.107 1.00 90.25 97 LYS A O 1
ATOM 823 N N . LYS A 1 98 ? -8.299 -2.872 8.892 1.00 91.44 98 LYS A N 1
ATOM 824 C CA . LYS A 1 98 ? -8.212 -4.248 8.361 1.00 91.44 98 LYS A CA 1
ATOM 825 C C . LYS A 1 98 ? -7.101 -4.445 7.330 1.00 91.44 98 LYS A C 1
ATOM 827 O O . LYS A 1 98 ? -6.717 -5.579 7.071 1.00 91.44 98 LYS A O 1
ATOM 832 N N . ILE A 1 99 ? -6.586 -3.363 6.755 1.00 92.62 99 ILE A N 1
ATOM 833 C CA . ILE A 1 99 ? -5.462 -3.382 5.806 1.00 92.62 99 ILE A CA 1
ATOM 834 C C . ILE A 1 99 ? -4.185 -2.780 6.400 1.00 92.62 99 ILE A C 1
ATOM 836 O O . ILE A 1 99 ? -3.161 -2.699 5.724 1.00 92.62 99 ILE A O 1
ATOM 840 N N . GLY A 1 100 ? -4.228 -2.389 7.677 1.00 94.12 100 GLY A N 1
ATOM 841 C CA . GLY A 1 100 ? -3.085 -1.853 8.408 1.00 94.12 100 GLY A CA 1
ATOM 842 C C . GLY A 1 100 ? -2.708 -0.419 8.041 1.00 94.12 100 GLY A C 1
ATOM 843 O O . GLY A 1 100 ? -1.597 -0.007 8.387 1.00 94.12 100 GLY A O 1
ATOM 844 N N . PHE A 1 101 ? -3.591 0.313 7.350 1.00 96.00 101 PHE A N 1
ATOM 845 C CA . PHE A 1 101 ? -3.392 1.721 7.003 1.00 96.00 101 PHE A CA 1
ATOM 846 C C . PHE A 1 101 ? -3.348 2.578 8.271 1.00 96.00 101 PHE A C 1
ATOM 848 O O . PHE A 1 101 ? -4.161 2.416 9.182 1.00 96.00 101 PHE A O 1
ATOM 855 N N . THR A 1 102 ? -2.385 3.495 8.315 1.00 95.94 102 THR A N 1
ATOM 856 C CA . THR A 1 102 ? -2.347 4.601 9.279 1.00 95.94 102 THR A CA 1
ATOM 857 C C . THR A 1 102 ? -3.109 5.802 8.724 1.00 95.94 102 THR A C 1
ATOM 859 O O . THR A 1 102 ? -3.392 5.851 7.533 1.00 95.94 102 THR A O 1
ATOM 862 N N . GLU A 1 103 ? -3.426 6.798 9.551 1.00 94.44 103 GLU A N 1
ATOM 863 C CA . GLU A 1 103 ? -4.139 8.007 9.092 1.00 94.44 103 GLU A CA 1
ATOM 864 C C . GLU A 1 103 ? -3.403 8.715 7.943 1.00 94.44 103 GLU A C 1
ATOM 866 O O . GLU A 1 103 ? -4.020 9.158 6.981 1.00 94.44 103 GLU A O 1
ATOM 871 N N . ASN A 1 104 ? -2.068 8.723 7.979 1.00 95.88 104 ASN A N 1
ATOM 872 C CA . ASN A 1 104 ? -1.219 9.300 6.940 1.00 95.88 104 ASN A CA 1
ATOM 873 C C . ASN A 1 104 ? -0.817 8.318 5.818 1.00 95.88 104 ASN A C 1
ATOM 875 O O . ASN A 1 104 ? 0.190 8.544 5.148 1.00 95.88 104 ASN A O 1
ATOM 879 N N . TRP A 1 105 ? -1.548 7.213 5.618 1.00 96.56 105 TRP A N 1
ATOM 880 C CA . TRP A 1 105 ? -1.169 6.147 4.675 1.00 96.56 105 TRP A CA 1
ATOM 881 C C . TRP A 1 105 ? -0.821 6.674 3.278 1.00 96.56 105 TRP A C 1
ATOM 883 O O . TRP A 1 105 ? 0.194 6.272 2.708 1.00 96.56 105 TRP A O 1
ATOM 893 N N . LYS A 1 106 ? -1.638 7.596 2.751 1.00 96.75 106 LYS A N 1
ATOM 894 C CA . LYS A 1 106 ? -1.493 8.130 1.394 1.00 96.75 106 LYS A CA 1
ATOM 895 C C . LYS A 1 106 ? -0.201 8.924 1.266 1.00 96.75 106 LYS A C 1
ATOM 897 O O . LYS A 1 106 ? 0.580 8.661 0.365 1.00 96.75 106 LYS A O 1
ATOM 902 N N . GLU A 1 107 ? 0.073 9.811 2.222 1.00 96.44 107 GLU A N 1
ATOM 903 C CA . GLU A 1 107 ? 1.294 10.625 2.259 1.00 96.44 107 GLU A CA 1
ATOM 904 C C . GLU A 1 107 ? 2.568 9.766 2.244 1.00 96.44 107 GLU A C 1
ATOM 906 O O . GLU A 1 107 ? 3.547 10.108 1.583 1.00 96.44 107 GLU A O 1
ATOM 911 N N . VAL A 1 108 ? 2.570 8.647 2.976 1.00 97.00 108 VAL A N 1
ATOM 912 C CA . VAL A 1 108 ? 3.746 7.767 3.072 1.00 97.00 108 VAL A CA 1
ATOM 913 C C . VAL A 1 108 ? 3.911 6.899 1.822 1.00 97.00 108 VAL A C 1
ATOM 915 O O . VAL A 1 108 ? 5.039 6.567 1.454 1.00 97.00 108 VAL A O 1
ATOM 918 N N . LEU A 1 109 ? 2.807 6.536 1.165 1.00 97.69 109 LEU A N 1
ATOM 919 C CA . LEU A 1 109 ? 2.826 5.73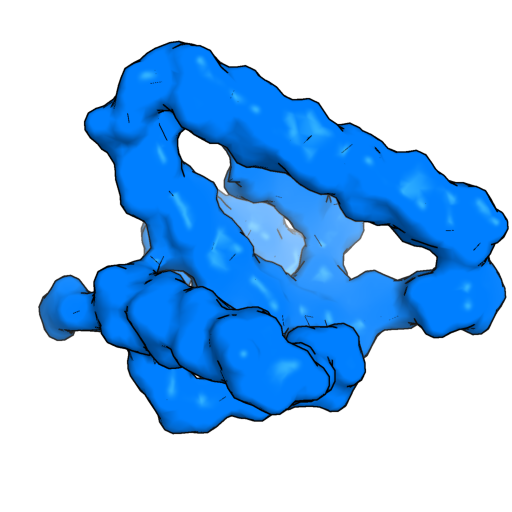6 -0.059 1.00 97.69 109 LEU A CA 1
ATOM 920 C C . LEU A 1 109 ? 3.035 6.572 -1.326 1.00 97.69 109 LEU A C 1
ATOM 922 O O . LEU A 1 109 ? 3.483 6.014 -2.321 1.00 97.69 109 LEU A O 1
ATOM 926 N N . THR A 1 110 ? 2.752 7.872 -1.323 1.00 97.81 110 THR A N 1
ATOM 927 C CA . THR A 1 110 ? 3.015 8.739 -2.478 1.00 97.81 110 THR A CA 1
ATOM 928 C C . THR A 1 110 ? 4.515 8.853 -2.755 1.00 97.81 110 THR A C 1
ATOM 930 O O . THR A 1 1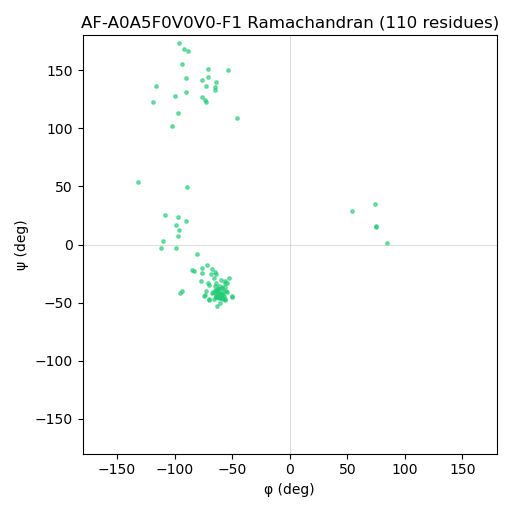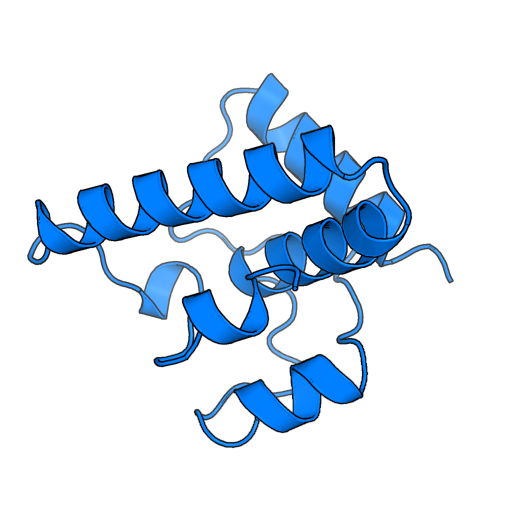10 ? 5.319 9.112 -1.855 1.00 97.81 110 THR A O 1
ATOM 933 N N . ILE A 1 111 ? 4.886 8.686 -4.025 1.00 97.06 111 ILE A N 1
ATOM 934 C CA . ILE A 1 111 ? 6.233 8.959 -4.535 1.00 97.06 111 ILE A CA 1
ATOM 935 C C . ILE A 1 111 ? 6.275 10.422 -4.991 1.00 97.06 111 ILE A C 1
ATOM 937 O O . ILE A 1 111 ? 5.348 10.872 -5.664 1.00 97.06 111 ILE A O 1
ATOM 941 N N . LYS A 1 112 ? 7.302 11.167 -4.571 1.00 87.62 112 LYS A N 1
ATOM 942 C CA . LYS A 1 112 ? 7.483 12.593 -4.878 1.00 87.62 112 LYS A CA 1
ATOM 943 C C . LYS A 1 112 ? 8.560 12.792 -5.925 1.00 87.62 112 LYS A C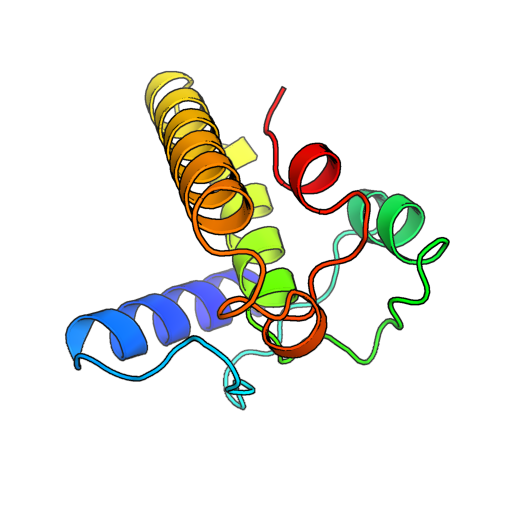 1
ATOM 945 O O . LYS A 1 112 ? 9.570 12.063 -5.823 1.00 87.62 112 LYS A O 1
#

Foldseek 3Di:
DCLLVFLLVVVVVCVVVVHDQFLDFAPISQHFADPVLCVVCVVQVDDRVNRRFQLNNLRSVLVVCLPPDPVSLVVQLVVLVVVVVVCVVCVVNDDCVSRPAGPCSSVSNRDD

pLDDT: mean 93.49, std 6.5, range [43.38, 98.31]

Mean predicted aligned error: 3.2 Å

Secondary structure (DSSP, 8-state):
--HHHHHHHHHHHHHHTT---TT----SS-PPPPHHHHHHHHTTT--TT--SSHHHHHHHHHHHHTTS-HHHHHHHHHHHHHHHHHHHH-TTT--GGGGT--TTHHHHH---

Organism: Enterococcus gallinarum (NCBI:txid1353)